Protein AF-A0A9Q1M207-F1 (afdb_monomer)

Structure (mmCIF, N/CA/C/O backbone):
data_AF-A0A9Q1M207-F1
#
_entry.id   AF-A0A9Q1M207-F1
#
loop_
_atom_site.group_PDB
_atom_site.id
_atom_site.type_symbol
_atom_site.label_atom_id
_atom_site.label_alt_id
_atom_site.label_comp_id
_atom_site.label_asym_id
_atom_site.label_entity_id
_atom_site.label_seq_id
_atom_site.pdbx_PDB_ins_code
_atom_site.Cartn_x
_atom_site.Cartn_y
_atom_site.Cartn_z
_atom_site.occupancy
_atom_site.B_iso_or_equiv
_atom_site.auth_seq_id
_atom_site.auth_comp_id
_atom_site.auth_asym_id
_atom_site.auth_atom_id
_atom_site.pdbx_PDB_model_num
ATOM 1 N N . MET A 1 1 ? -51.185 4.668 80.809 1.00 45.84 1 MET A N 1
ATOM 2 C CA . MET A 1 1 ? -50.285 4.406 79.662 1.00 45.84 1 MET A CA 1
ATOM 3 C C . MET A 1 1 ? -50.252 5.647 78.783 1.00 45.84 1 MET A C 1
ATOM 5 O O . MET A 1 1 ? -51.313 6.184 78.495 1.00 45.84 1 MET A O 1
ATOM 9 N N . SER A 1 2 ? -49.062 6.162 78.456 1.00 44.94 2 SER A N 1
ATOM 10 C CA . SER A 1 2 ? -48.895 7.439 77.746 1.00 44.94 2 SER A CA 1
ATOM 11 C C . SER A 1 2 ? -49.128 7.279 76.242 1.00 44.94 2 SER A C 1
ATOM 13 O O . SER A 1 2 ? -48.594 6.371 75.614 1.00 44.94 2 SER A O 1
ATOM 15 N N . ILE A 1 3 ? -49.872 8.212 75.649 1.00 43.16 3 ILE A N 1
ATOM 16 C CA . ILE A 1 3 ? -50.168 8.309 74.205 1.00 43.16 3 ILE A CA 1
ATOM 17 C C . ILE A 1 3 ? -48.874 8.443 73.364 1.00 43.16 3 ILE A C 1
ATOM 19 O O . ILE A 1 3 ? -48.855 8.176 72.162 1.00 43.16 3 ILE A O 1
ATOM 23 N N . PHE A 1 4 ? -47.762 8.824 74.005 1.00 40.97 4 PHE A N 1
ATOM 24 C CA . PHE A 1 4 ? -46.433 8.906 73.396 1.00 40.97 4 PHE A CA 1
ATOM 25 C C . PHE A 1 4 ? -45.740 7.548 73.212 1.00 40.97 4 PHE A C 1
ATOM 27 O O . PHE A 1 4 ? -44.914 7.425 72.306 1.00 40.97 4 PHE A O 1
ATOM 34 N N . ASP A 1 5 ? -46.097 6.521 73.991 1.00 46.09 5 ASP A N 1
ATOM 35 C CA . ASP A 1 5 ? -45.544 5.170 73.804 1.00 46.09 5 ASP A CA 1
ATOM 36 C C . ASP A 1 5 ? -46.035 4.554 72.487 1.00 46.09 5 ASP A C 1
ATOM 38 O O . ASP A 1 5 ? -45.263 3.939 71.751 1.00 46.09 5 ASP A O 1
ATOM 42 N N . GLY A 1 6 ? -47.288 4.839 72.112 1.00 45.22 6 GLY A N 1
ATOM 43 C CA . GLY A 1 6 ? -47.864 4.423 70.833 1.00 45.22 6 GLY A CA 1
ATOM 44 C C . GLY A 1 6 ? -47.083 4.954 69.628 1.00 45.22 6 GLY A C 1
ATOM 45 O O . GLY A 1 6 ? -46.739 4.180 68.743 1.00 45.22 6 GLY A O 1
ATOM 46 N N . ARG A 1 7 ? -46.699 6.242 69.605 1.00 45.22 7 ARG A N 1
ATOM 47 C CA . ARG A 1 7 ? -45.902 6.809 68.489 1.00 45.22 7 ARG A CA 1
ATOM 48 C C . ARG A 1 7 ? -44.514 6.182 68.377 1.00 45.22 7 ARG A C 1
ATOM 50 O O . ARG A 1 7 ? -44.024 5.971 67.271 1.00 45.22 7 ARG A O 1
ATOM 57 N N . LYS A 1 8 ? -43.888 5.855 69.510 1.00 49.38 8 LYS A N 1
ATOM 58 C CA . LYS A 1 8 ? -42.567 5.213 69.549 1.00 49.38 8 LYS A CA 1
ATOM 59 C C . LYS A 1 8 ? -42.621 3.782 69.004 1.00 49.38 8 LYS A C 1
ATOM 61 O O . LYS A 1 8 ? -41.669 3.342 68.367 1.00 49.38 8 LYS A O 1
ATOM 66 N N . VAL A 1 9 ? -43.735 3.080 69.213 1.00 50.03 9 VAL A N 1
ATOM 67 C CA . VAL A 1 9 ? -44.012 1.756 68.630 1.00 50.03 9 VAL A CA 1
ATOM 68 C C . VAL A 1 9 ? -44.377 1.872 67.142 1.00 50.03 9 VAL A C 1
ATOM 70 O O . VAL A 1 9 ? 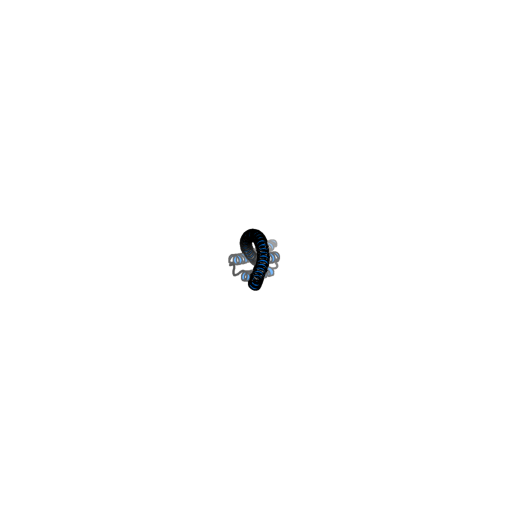-43.827 1.137 66.323 1.00 50.03 9 VAL A O 1
ATOM 73 N N . VAL A 1 10 ? -45.199 2.859 66.767 1.00 45.47 10 VAL A N 1
ATOM 74 C CA . VAL A 1 10 ? -45.616 3.127 65.376 1.00 45.47 10 VAL A CA 1
ATOM 75 C C . VAL A 1 10 ? -44.441 3.532 64.483 1.00 45.47 10 VAL A C 1
ATOM 77 O O . VAL A 1 10 ? -44.426 3.149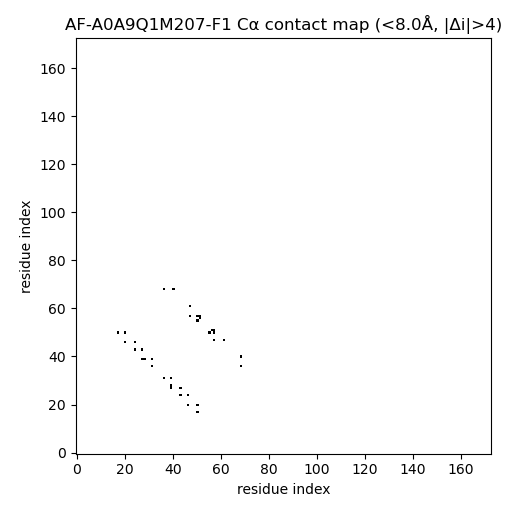 63.324 1.00 45.47 10 VAL A O 1
ATOM 80 N N . MET A 1 11 ? -43.416 4.226 64.995 1.00 52.97 11 MET A N 1
ATOM 81 C CA . MET A 1 11 ? -42.196 4.525 64.220 1.00 52.97 11 MET A CA 1
ATOM 82 C C . MET A 1 11 ? -41.147 3.399 64.233 1.00 52.97 11 MET A C 1
ATOM 84 O O . MET A 1 11 ? -40.249 3.397 63.390 1.00 52.97 11 MET A O 1
ATOM 88 N N . LYS A 1 12 ? -41.235 2.430 65.156 1.00 58.22 12 LYS A N 1
ATOM 89 C CA . LYS A 1 12 ? -40.343 1.252 65.189 1.00 58.22 12 LYS A CA 1
ATOM 90 C C . LYS A 1 12 ? -40.717 0.208 64.135 1.00 58.22 12 LYS A C 1
ATOM 92 O O . LYS A 1 12 ? -39.825 -0.388 63.541 1.00 58.22 12 LYS A O 1
ATOM 97 N N . LEU A 1 13 ? -42.012 0.023 63.883 1.00 58.94 13 LEU A N 1
ATOM 98 C CA . LEU A 1 13 ? -42.542 -0.913 62.883 1.00 58.94 13 LEU A CA 1
ATOM 99 C C . LEU A 1 13 ? -41.995 -0.660 61.458 1.00 58.94 13 LEU A C 1
ATOM 101 O O . LEU A 1 13 ? -41.441 -1.593 60.877 1.00 58.94 13 LEU A O 1
ATOM 105 N N . PRO A 1 14 ? -42.029 0.578 60.922 1.00 66.81 14 PRO A N 1
ATOM 106 C CA . PRO A 1 14 ? -41.438 0.905 59.625 1.00 66.81 14 PRO A CA 1
ATOM 107 C C . PRO A 1 14 ? -39.925 0.675 59.590 1.00 66.81 14 PRO A C 1
ATOM 109 O O . PRO A 1 14 ? -39.392 0.195 58.597 1.00 66.81 14 PRO A O 1
ATOM 112 N N . LYS A 1 15 ? -39.221 0.982 60.687 1.00 72.25 15 LYS A N 1
ATOM 113 C CA . LYS A 1 15 ? -37.758 0.862 60.770 1.00 72.25 15 LYS A CA 1
ATOM 114 C C . LYS A 1 15 ? -37.286 -0.590 60.718 1.00 72.25 15 LYS A C 1
ATOM 116 O O . LYS A 1 15 ? -36.342 -0.898 59.996 1.00 72.25 15 LYS A O 1
ATOM 121 N N . ASN A 1 16 ? -37.959 -1.471 61.455 1.00 77.44 16 ASN A N 1
ATOM 122 C CA . ASN A 1 16 ? -37.648 -2.899 61.456 1.00 77.44 16 ASN A CA 1
ATOM 123 C C . ASN A 1 16 ? -37.945 -3.523 60.087 1.00 77.44 16 ASN A C 1
ATOM 125 O O . ASN A 1 16 ? -37.124 -4.275 59.574 1.00 77.44 16 ASN A O 1
ATOM 129 N N . PHE A 1 17 ? -39.064 -3.138 59.466 1.00 73.81 17 PHE A N 1
ATOM 130 C CA . PHE A 1 17 ? -39.446 -3.609 58.137 1.00 73.81 17 PHE A CA 1
ATOM 131 C C . PHE A 1 17 ? -38.450 -3.177 57.048 1.00 73.81 17 PHE A C 1
ATOM 133 O O . PHE A 1 17 ? -37.997 -4.009 56.267 1.00 73.81 17 PHE A O 1
ATOM 140 N N . ILE A 1 18 ? -38.040 -1.902 57.035 1.00 72.19 18 ILE A N 1
ATOM 141 C CA . ILE A 1 18 ? -37.029 -1.398 56.090 1.00 72.19 18 ILE A CA 1
ATOM 142 C C . ILE A 1 18 ? -35.695 -2.128 56.282 1.00 72.19 18 ILE A C 1
ATOM 144 O O . ILE A 1 18 ? -35.062 -2.511 55.302 1.00 72.19 18 ILE A O 1
ATOM 148 N N . SER A 1 19 ? -35.276 -2.358 57.529 1.00 78.38 19 SER A N 1
ATOM 149 C CA . SER A 1 19 ? -34.042 -3.094 57.820 1.00 78.38 19 SER A CA 1
ATOM 150 C C . SER A 1 19 ? -34.108 -4.539 57.324 1.00 78.38 19 SER A C 1
ATOM 152 O O . SER A 1 19 ? -33.139 -5.040 56.759 1.00 78.38 19 SER A O 1
ATOM 154 N N . GLU A 1 20 ? -35.239 -5.217 57.511 1.00 83.69 20 GLU A N 1
ATOM 155 C CA . GLU A 1 20 ? -35.418 -6.599 57.069 1.00 83.69 20 GLU A CA 1
ATOM 156 C C . GLU A 1 20 ? -35.440 -6.701 55.537 1.00 83.69 20 GLU A C 1
ATOM 158 O O . GLU A 1 20 ? -34.750 -7.545 54.961 1.00 83.69 20 GLU A O 1
ATOM 163 N N . ALA A 1 21 ? -36.156 -5.794 54.867 1.00 74.94 21 ALA A N 1
ATOM 164 C CA . ALA A 1 21 ? -36.186 -5.713 53.411 1.00 74.94 21 ALA A CA 1
ATOM 165 C C . ALA A 1 21 ? -34.800 -5.392 52.826 1.00 74.94 21 ALA A C 1
ATOM 167 O O . ALA A 1 21 ? -34.364 -6.043 51.878 1.00 74.94 21 ALA A O 1
ATOM 168 N N . TRP A 1 22 ? -34.056 -4.469 53.444 1.00 78.69 22 TRP A N 1
ATOM 169 C CA . TRP A 1 22 ? -32.678 -4.162 53.056 1.00 78.69 22 TRP A CA 1
ATOM 170 C C . TRP A 1 22 ? -31.756 -5.378 53.185 1.00 78.69 22 TRP A C 1
ATOM 172 O O . TRP A 1 22 ? -30.982 -5.667 52.278 1.00 78.69 22 TRP A O 1
ATOM 182 N N . THR A 1 23 ? -31.887 -6.144 54.270 1.00 83.94 23 THR A N 1
ATOM 183 C CA . THR A 1 23 ? -31.083 -7.357 54.491 1.00 83.94 23 THR A CA 1
ATOM 184 C C . THR A 1 23 ? -31.384 -8.426 53.434 1.00 83.94 23 THR A C 1
ATOM 186 O O . THR A 1 23 ? -30.469 -9.091 52.951 1.00 83.94 23 THR A O 1
ATOM 189 N N . LYS A 1 24 ? -32.654 -8.560 53.020 1.00 83.25 24 LYS A N 1
ATOM 190 C CA . LYS A 1 24 ? -33.078 -9.472 51.940 1.00 83.25 24 LYS A CA 1
ATOM 191 C C . LYS A 1 24 ? -32.511 -9.053 50.583 1.00 83.25 24 LYS A C 1
ATOM 193 O O . LYS A 1 24 ? -31.983 -9.900 49.864 1.00 83.25 24 LYS A O 1
ATOM 198 N N . ILE A 1 25 ? -32.571 -7.761 50.258 1.00 77.81 25 ILE A N 1
ATOM 199 C CA . ILE A 1 25 ? -31.971 -7.205 49.034 1.00 77.81 25 ILE A CA 1
ATOM 200 C C . ILE A 1 25 ? -30.459 -7.444 49.042 1.00 77.81 25 ILE A C 1
ATOM 202 O O . ILE A 1 25 ? -29.909 -7.961 48.073 1.00 77.81 25 ILE A O 1
ATOM 206 N N . GLN A 1 26 ? -29.791 -7.146 50.156 1.00 79.75 26 GLN A N 1
ATOM 207 C CA . GLN A 1 26 ? -28.349 -7.321 50.295 1.00 79.75 26 GLN A CA 1
ATOM 208 C C . GLN A 1 26 ? -27.937 -8.790 50.135 1.00 79.75 26 GLN A C 1
ATOM 210 O O . GLN A 1 26 ? -27.008 -9.074 49.389 1.00 79.75 26 GLN A O 1
ATOM 215 N N . ALA A 1 27 ? -28.657 -9.731 50.751 1.00 83.19 27 ALA A N 1
ATOM 216 C CA . ALA A 1 27 ? -28.393 -11.161 50.595 1.00 83.19 27 ALA A CA 1
ATOM 217 C C . ALA A 1 27 ? -28.572 -11.640 49.144 1.00 83.19 27 ALA A C 1
ATOM 219 O O . ALA A 1 27 ? -27.778 -12.449 48.663 1.00 83.19 27 ALA A O 1
ATOM 220 N N . LYS A 1 28 ? -29.583 -11.133 48.426 1.00 79.06 28 LYS A N 1
ATOM 221 C CA . LYS A 1 28 ? -29.791 -11.459 47.006 1.00 79.06 28 LYS A CA 1
ATOM 222 C C . LYS A 1 28 ? -28.688 -10.888 46.115 1.00 79.06 28 LYS A C 1
ATOM 224 O O . LYS A 1 28 ? -28.171 -11.610 45.269 1.00 79.06 28 LYS A O 1
ATOM 229 N N . ILE A 1 29 ? -28.263 -9.648 46.359 1.00 74.50 29 ILE A N 1
ATOM 230 C CA . ILE A 1 29 ? -27.147 -9.017 45.635 1.00 74.50 29 ILE A CA 1
ATOM 231 C C . ILE A 1 29 ? -25.813 -9.718 45.946 1.00 74.50 29 ILE A C 1
ATOM 233 O O . ILE A 1 29 ? -25.001 -9.911 45.049 1.00 74.50 29 ILE A O 1
ATOM 237 N N . SER A 1 30 ? -25.565 -10.138 47.190 1.00 77.50 30 SER A N 1
ATOM 238 C CA . SER A 1 30 ? -24.323 -10.835 47.562 1.00 77.50 30 SER A CA 1
ATOM 239 C C . SER A 1 30 ? -24.205 -12.241 46.971 1.00 77.50 30 SER A C 1
ATOM 241 O O . SER A 1 30 ? -23.093 -12.719 46.773 1.00 77.50 30 SER A O 1
ATOM 243 N N . ASN A 1 31 ? -25.330 -12.890 46.662 1.00 78.06 31 ASN A N 1
ATOM 244 C CA . ASN A 1 31 ? -25.361 -14.183 45.974 1.00 78.06 31 ASN A CA 1
ATOM 245 C C . ASN A 1 31 ? -25.376 -14.044 44.441 1.00 78.06 31 ASN A C 1
ATOM 247 O O . ASN A 1 31 ? -25.569 -15.036 43.730 1.00 78.06 31 ASN A O 1
ATOM 251 N N . LEU A 1 32 ? -25.210 -12.824 43.921 1.00 69.56 32 LEU A N 1
ATOM 252 C CA . LEU A 1 32 ? -25.265 -12.562 42.495 1.00 69.56 32 LEU A CA 1
ATOM 253 C C . LEU A 1 32 ? -24.039 -13.151 41.789 1.00 69.56 32 LEU A C 1
ATOM 255 O O . LEU A 1 32 ? -22.893 -12.840 42.104 1.00 69.56 32 LEU A O 1
ATOM 259 N N . THR A 1 33 ? -24.310 -13.985 40.795 1.00 64.88 33 THR A N 1
ATOM 260 C CA . THR A 1 33 ? -23.343 -14.464 39.803 1.00 64.88 33 THR A CA 1
ATOM 261 C C . THR A 1 33 ? -23.641 -13.776 38.471 1.00 64.88 33 THR A C 1
ATOM 263 O O . THR A 1 33 ? -24.782 -13.366 38.241 1.00 64.88 33 THR A O 1
ATOM 266 N N . ALA A 1 34 ? -22.631 -13.620 37.609 1.00 59.62 34 ALA A N 1
ATOM 267 C CA . ALA A 1 34 ? -22.734 -12.847 36.363 1.00 59.62 34 ALA A CA 1
ATOM 268 C C . ALA A 1 34 ? -23.922 -13.274 35.471 1.00 59.62 34 ALA A C 1
ATOM 270 O O . ALA A 1 34 ? -24.535 -12.444 34.808 1.00 59.62 34 ALA A O 1
ATOM 271 N N . ASP A 1 35 ? -24.313 -14.546 35.544 1.00 61.97 35 ASP A N 1
ATOM 272 C CA . ASP A 1 35 ? -25.299 -15.168 34.657 1.00 61.97 35 ASP A CA 1
ATOM 273 C C . ASP A 1 35 ? -26.762 -14.951 35.105 1.00 61.97 35 ASP A C 1
ATOM 275 O O . ASP A 1 35 ? -27.693 -15.379 34.424 1.00 61.97 35 ASP A O 1
ATOM 279 N N . ARG A 1 36 ? -26.992 -14.325 36.270 1.00 67.00 36 ARG A N 1
ATOM 280 C CA . ARG A 1 36 ? -28.322 -14.205 36.909 1.00 67.00 36 ARG A CA 1
ATOM 281 C C . ARG A 1 36 ? -28.835 -12.772 37.048 1.00 67.00 36 ARG A C 1
ATOM 283 O O . ARG A 1 36 ? -29.788 -12.536 37.787 1.00 67.00 36 ARG A O 1
ATOM 290 N N . ALA A 1 37 ? -28.230 -11.813 36.348 1.00 64.19 37 ALA A N 1
ATOM 291 C CA . ALA A 1 37 ? -28.569 -10.394 36.475 1.00 64.19 37 ALA A CA 1
ATOM 292 C C . ALA A 1 37 ? -30.057 -10.094 36.195 1.00 64.19 37 ALA A C 1
ATOM 294 O O . ALA A 1 37 ? -30.685 -9.387 36.978 1.00 64.19 37 ALA A O 1
ATOM 295 N N . SER A 1 38 ? -30.645 -10.689 35.149 1.00 68.31 38 SER A N 1
ATOM 296 C CA . SER A 1 38 ? -32.072 -10.512 34.825 1.00 68.31 38 SER A CA 1
ATOM 297 C C . SER A 1 38 ? -32.993 -11.128 35.882 1.00 68.31 38 SER A C 1
ATOM 299 O O . SER A 1 38 ? -33.977 -10.519 36.278 1.00 68.31 38 SER A O 1
ATOM 301 N N . THR A 1 39 ? -32.636 -12.302 36.412 1.00 74.81 39 THR A N 1
ATOM 302 C CA . THR A 1 39 ? -33.391 -12.949 37.498 1.00 74.81 39 THR A CA 1
ATOM 303 C C . THR A 1 39 ? -33.325 -12.132 38.789 1.00 74.81 39 THR A C 1
ATOM 305 O O . THR A 1 39 ? -34.297 -12.077 39.536 1.00 74.81 39 THR A O 1
ATOM 308 N N . LEU A 1 40 ? -32.199 -11.461 39.052 1.00 74.44 40 LEU A N 1
ATOM 309 C CA . LEU A 1 40 ? -32.067 -10.560 40.194 1.00 74.44 40 LEU A CA 1
ATOM 310 C C . LEU A 1 40 ? -32.946 -9.316 40.043 1.00 74.44 40 LEU A C 1
ATOM 312 O O . LEU A 1 40 ? -33.516 -8.880 41.039 1.00 74.44 40 LEU A O 1
ATOM 316 N N . GLU A 1 41 ? -33.051 -8.742 38.843 1.00 76.56 41 GLU A N 1
ATOM 317 C CA . GLU A 1 41 ? -33.918 -7.585 38.589 1.00 76.56 41 GLU A CA 1
ATOM 318 C C . GLU A 1 41 ? -35.373 -7.907 38.952 1.00 76.56 41 GLU A C 1
ATOM 320 O O . GLU A 1 41 ? -35.965 -7.204 39.775 1.00 76.56 41 GLU A O 1
ATOM 325 N N . ASP A 1 42 ? -35.886 -9.040 38.465 1.00 81.38 42 ASP A N 1
ATOM 326 C CA . ASP A 1 42 ? -37.229 -9.529 38.791 1.00 81.38 42 ASP A CA 1
ATOM 327 C C . ASP A 1 42 ? -37.388 -9.796 40.301 1.00 81.38 42 ASP A C 1
ATOM 329 O O . ASP A 1 42 ? -38.354 -9.362 40.933 1.00 81.38 42 ASP A O 1
ATOM 333 N N . GLU A 1 43 ? -36.414 -10.470 40.924 1.00 81.38 43 GLU A N 1
ATOM 334 C CA . GLU A 1 43 ? -36.454 -10.802 42.352 1.00 81.38 43 GLU A CA 1
ATOM 335 C C . GLU A 1 43 ? -36.389 -9.570 43.270 1.00 81.38 43 GLU A C 1
ATOM 337 O O . GLU A 1 43 ? -37.017 -9.553 44.333 1.00 81.38 43 GLU A O 1
ATOM 342 N N . VAL A 1 44 ? -35.613 -8.552 42.895 1.00 81.19 44 VAL A N 1
ATOM 343 C CA . VAL A 1 44 ? -35.506 -7.290 43.636 1.00 81.19 44 VAL A CA 1
ATOM 344 C C . VAL A 1 44 ? -36.762 -6.446 43.424 1.00 81.19 44 VAL A C 1
ATOM 346 O O . VAL A 1 44 ? -37.223 -5.807 44.372 1.00 81.19 44 VAL A O 1
ATOM 349 N N . GLN A 1 45 ? -37.367 -6.490 42.235 1.00 84.81 45 GLN A N 1
ATOM 350 C CA . GLN A 1 45 ? -38.619 -5.793 41.953 1.00 84.81 45 GLN A CA 1
ATOM 351 C C . GLN A 1 45 ? -39.781 -6.314 42.807 1.00 84.81 45 GLN A C 1
ATOM 353 O O . GLN A 1 45 ? -40.507 -5.504 43.383 1.00 84.81 45 GLN A O 1
ATOM 358 N N . VAL A 1 46 ? -39.894 -7.634 42.998 1.00 85.19 46 VAL A N 1
ATOM 359 C CA . VAL A 1 46 ? -40.903 -8.236 43.894 1.00 85.19 46 VAL A CA 1
ATOM 360 C C . VAL A 1 46 ? -40.784 -7.699 45.327 1.00 85.19 46 VAL A C 1
ATOM 362 O O . VAL A 1 46 ? -41.789 -7.365 45.954 1.00 85.19 46 VAL A O 1
ATOM 365 N N . ILE A 1 47 ? -39.558 -7.554 45.844 1.00 83.81 47 ILE A N 1
ATOM 366 C CA . ILE A 1 47 ? -39.325 -7.006 47.193 1.00 83.81 47 ILE A CA 1
ATOM 367 C C . ILE A 1 47 ? -39.716 -5.524 47.254 1.00 83.81 47 ILE A C 1
ATOM 369 O O . ILE A 1 47 ? -40.294 -5.068 48.241 1.00 83.81 47 ILE A O 1
ATOM 373 N N . LEU A 1 48 ? -39.420 -4.760 46.201 1.00 83.62 48 LEU A N 1
ATOM 374 C CA . LEU A 1 48 ? -39.773 -3.344 46.130 1.00 83.62 48 LEU A CA 1
ATOM 375 C C . LEU A 1 48 ? -41.294 -3.138 46.073 1.00 83.62 48 LEU A C 1
ATOM 377 O O . LEU A 1 48 ? -41.787 -2.210 46.705 1.00 83.62 48 LEU A O 1
ATOM 381 N N . GLU A 1 49 ? -42.052 -3.988 45.381 1.00 86.50 49 GLU A N 1
ATOM 382 C CA . GLU A 1 49 ? -43.522 -3.915 45.381 1.00 86.50 49 GLU A CA 1
ATOM 383 C C . GLU A 1 49 ? -44.125 -4.212 46.764 1.00 86.50 49 GLU A C 1
ATOM 385 O O . GLU A 1 49 ? -45.033 -3.503 47.206 1.00 86.50 49 GLU A O 1
ATOM 390 N N . GLU A 1 50 ? -43.567 -5.179 47.502 1.00 84.56 50 GLU A N 1
ATOM 391 C CA . GLU A 1 50 ? -43.967 -5.459 48.890 1.00 84.56 50 GLU A CA 1
ATOM 392 C C . GLU A 1 50 ? -43.713 -4.250 49.812 1.00 84.56 50 GLU A C 1
ATOM 394 O O . GLU A 1 50 ? -44.517 -3.953 50.704 1.00 84.56 50 GLU A O 1
ATOM 399 N N . MET A 1 51 ? -42.610 -3.528 49.587 1.00 80.06 51 MET A N 1
ATOM 400 C CA . MET A 1 51 ? -42.267 -2.322 50.343 1.00 80.06 51 MET A CA 1
ATOM 401 C C . MET A 1 51 ? -43.181 -1.131 50.020 1.00 80.06 51 MET A C 1
ATOM 403 O O . MET A 1 51 ? -43.553 -0.391 50.934 1.00 80.06 51 MET A O 1
ATOM 407 N N . ASP A 1 52 ? -43.571 -0.966 48.755 1.00 81.50 52 ASP A N 1
ATOM 408 C CA . ASP A 1 52 ? -44.451 0.117 48.284 1.00 81.50 52 ASP A CA 1
ATOM 409 C C . ASP A 1 52 ? -45.842 0.029 48.932 1.00 81.50 52 ASP A C 1
ATOM 411 O O . ASP A 1 52 ? -46.421 1.025 49.375 1.00 81.50 52 ASP A O 1
ATOM 415 N N . GLY A 1 53 ? -46.348 -1.201 49.093 1.00 81.88 53 GLY A N 1
ATOM 416 C CA . GLY A 1 53 ? -47.647 -1.488 49.708 1.00 81.88 53 GLY A CA 1
ATOM 417 C C . GLY A 1 53 ? -47.762 -1.099 51.189 1.00 81.88 53 GLY A C 1
ATOM 418 O O . GLY A 1 53 ? -48.854 -1.161 51.756 1.00 81.88 53 GLY A O 1
ATOM 419 N N . LYS A 1 54 ? -46.664 -0.688 51.840 1.00 79.94 54 LYS A N 1
ATOM 420 C CA . LYS A 1 54 ? -46.647 -0.234 53.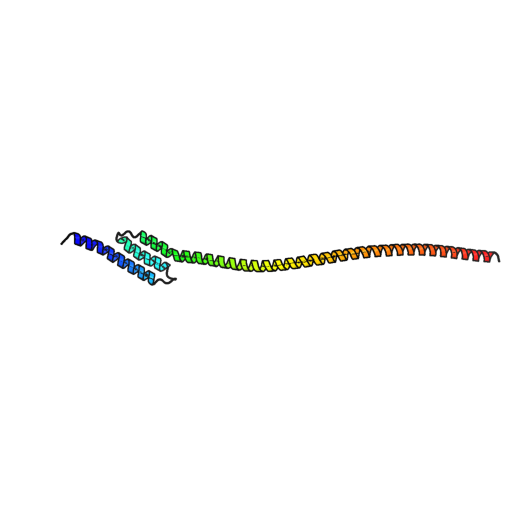244 1.00 79.94 54 LYS A CA 1
ATOM 421 C C . LYS A 1 54 ? -46.800 1.284 53.410 1.00 79.94 54 LYS A C 1
ATOM 423 O O . LYS A 1 54 ? -46.745 1.762 54.543 1.00 79.94 54 LYS A O 1
ATOM 428 N N . GLY A 1 55 ? -47.005 2.037 52.325 1.00 76.25 55 GLY A N 1
ATOM 429 C CA . GLY A 1 55 ? -47.222 3.490 52.373 1.00 76.25 55 GLY A CA 1
ATOM 430 C C . GLY A 1 55 ? -45.951 4.310 52.628 1.00 76.25 55 GLY A C 1
ATOM 431 O O . GLY A 1 55 ? -46.036 5.451 53.079 1.00 76.25 55 GLY A O 1
ATOM 432 N N . VAL A 1 56 ?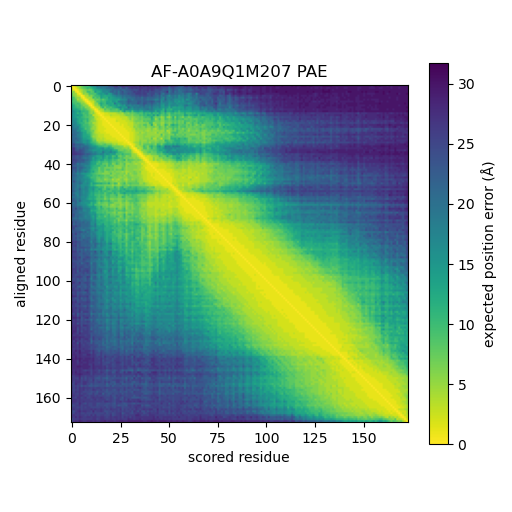 -44.776 3.727 52.371 1.00 79.31 56 VAL A N 1
ATOM 433 C CA . VAL A 1 56 ? -43.473 4.405 52.412 1.00 79.31 56 VAL A CA 1
ATOM 434 C C . VAL A 1 56 ? -43.078 4.756 50.982 1.00 79.31 56 VAL A C 1
ATOM 436 O O . VAL A 1 56 ? -43.066 3.877 50.129 1.00 79.31 56 VAL A O 1
ATOM 439 N N . ASP A 1 57 ? -42.719 6.01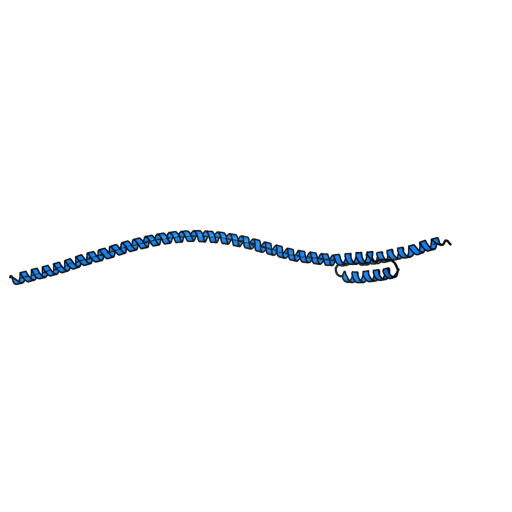5 50.717 1.00 81.81 57 ASP A N 1
ATOM 440 C CA . ASP A 1 57 ? -42.198 6.398 49.401 1.00 81.81 57 ASP A CA 1
ATOM 441 C C . ASP A 1 57 ? -40.810 5.782 49.174 1.00 81.81 57 ASP A C 1
ATOM 443 O O . ASP A 1 57 ? -39.823 6.146 49.819 1.00 81.81 57 ASP A O 1
ATOM 447 N N . ILE A 1 58 ? -40.750 4.836 48.242 1.00 83.88 58 ILE A N 1
ATOM 448 C CA . ILE A 1 58 ? -39.531 4.128 47.837 1.00 83.88 58 ILE A CA 1
ATOM 449 C C . ILE A 1 58 ? -39.098 4.474 46.407 1.00 83.88 58 ILE A C 1
ATOM 451 O O . ILE A 1 58 ? -38.189 3.840 45.863 1.00 83.88 58 ILE A O 1
ATOM 455 N N . SER A 1 59 ? -39.701 5.495 45.792 1.00 85.75 59 SER A N 1
ATOM 456 C CA . SER A 1 59 ? -39.348 5.959 44.443 1.00 85.75 59 SER A CA 1
ATOM 457 C C . SER A 1 59 ? -37.845 6.245 44.276 1.00 85.75 59 SER A C 1
ATOM 459 O O . SER A 1 59 ? -37.272 5.824 43.263 1.00 85.75 59 SER A O 1
ATOM 461 N N . PRO A 1 60 ? -37.150 6.877 45.253 1.00 86.00 60 PRO A N 1
ATOM 462 C CA . PRO A 1 60 ? -35.706 7.096 45.159 1.00 86.00 60 PRO A CA 1
ATOM 463 C C . PRO A 1 60 ? -34.900 5.791 45.077 1.00 86.00 60 PRO A C 1
ATOM 465 O O . PRO A 1 60 ? -33.932 5.710 44.320 1.00 86.00 60 PRO A O 1
ATOM 468 N N . LEU A 1 61 ? -35.317 4.757 45.814 1.00 82.31 61 LEU A N 1
ATOM 469 C CA . LEU A 1 61 ? -34.648 3.456 45.851 1.00 82.31 61 LEU A CA 1
ATOM 470 C C . LEU A 1 61 ? -34.864 2.675 44.548 1.00 82.31 61 LEU A C 1
ATOM 472 O O . LEU A 1 61 ? -33.897 2.165 43.983 1.00 82.31 61 LEU A O 1
ATOM 476 N N . LYS A 1 62 ? -36.103 2.652 44.033 1.00 84.25 62 LYS A N 1
ATOM 477 C CA . LYS A 1 62 ? -36.441 2.061 42.724 1.00 84.25 62 LYS A CA 1
ATOM 478 C C . LYS A 1 62 ? -35.582 2.668 41.610 1.00 84.25 62 LYS A C 1
ATOM 480 O O . LYS A 1 62 ? -34.987 1.945 40.813 1.00 84.25 62 LYS A O 1
ATOM 485 N N . LYS A 1 63 ? -35.449 4.000 41.595 1.00 87.25 63 LYS A N 1
ATOM 486 C CA . LYS A 1 63 ? -34.625 4.718 40.610 1.00 87.25 63 LYS A CA 1
ATOM 487 C C . LYS A 1 63 ? -33.136 4.369 40.722 1.00 87.25 63 LYS A C 1
ATOM 489 O O . LYS A 1 63 ? -32.475 4.201 39.696 1.00 87.25 63 LYS A O 1
ATOM 494 N N . LEU A 1 64 ? -32.608 4.259 41.942 1.00 85.44 64 LEU A N 1
ATOM 495 C CA . LEU A 1 64 ? -31.205 3.907 42.176 1.00 85.44 64 LEU A CA 1
ATOM 496 C C . LEU A 1 64 ? -30.891 2.480 41.707 1.00 85.44 64 LEU A C 1
ATOM 498 O O . LEU A 1 64 ? -29.926 2.288 40.973 1.00 85.44 64 LEU A O 1
ATOM 502 N N . LEU A 1 65 ? -31.724 1.502 42.074 1.00 82.69 65 LEU A N 1
ATOM 503 C CA . LEU A 1 65 ? -31.549 0.099 41.681 1.00 82.69 65 LEU A CA 1
ATOM 504 C C . LEU A 1 65 ? -31.661 -0.097 40.169 1.00 82.69 65 LEU A C 1
ATOM 506 O O . LEU A 1 65 ? -30.791 -0.730 39.580 1.00 82.69 65 LEU A O 1
ATOM 510 N N . ALA A 1 66 ? -32.651 0.524 39.525 1.00 84.00 66 ALA A N 1
ATOM 511 C CA . ALA A 1 66 ? -32.775 0.489 38.068 1.00 84.00 66 ALA A CA 1
ATOM 512 C C . ALA A 1 66 ? -31.551 1.100 37.362 1.00 84.00 66 ALA A C 1
ATOM 514 O O . ALA A 1 66 ? -31.157 0.649 36.291 1.00 84.00 66 ALA A O 1
ATOM 515 N N . SER A 1 67 ? -30.931 2.128 37.952 1.00 84.62 67 SER A N 1
ATOM 516 C CA . SER A 1 67 ? -29.695 2.713 37.416 1.00 84.62 67 SER A CA 1
ATOM 517 C C . SER A 1 67 ? -28.496 1.780 37.622 1.00 84.62 67 SER A C 1
ATOM 519 O O . SER A 1 67 ? -27.679 1.625 36.721 1.00 84.62 67 SER A O 1
ATOM 521 N N . PHE A 1 68 ? -28.410 1.131 38.786 1.00 82.38 68 PHE A N 1
ATOM 522 C CA . PHE A 1 68 ? -27.343 0.189 39.124 1.00 82.38 68 PHE A CA 1
ATOM 523 C C . PHE A 1 68 ? -27.372 -1.063 38.240 1.00 82.38 68 PHE A C 1
ATOM 525 O O . PHE A 1 68 ? -26.336 -1.470 37.727 1.00 82.38 68 PHE A O 1
ATOM 532 N N . LEU A 1 69 ? -28.554 -1.636 38.002 1.00 79.00 69 LEU A N 1
ATOM 533 C CA . LEU A 1 69 ? -28.725 -2.842 37.182 1.00 79.00 69 LEU A CA 1
ATOM 534 C C . LEU A 1 69 ? -28.503 -2.597 35.680 1.00 79.00 69 LEU A C 1
ATOM 536 O O . LEU A 1 69 ? -28.183 -3.530 34.952 1.00 79.00 69 LEU A O 1
ATOM 540 N N . LYS A 1 70 ? -28.591 -1.343 35.217 1.00 85.69 70 LYS A N 1
ATOM 541 C CA . LYS A 1 70 ? -28.217 -0.944 33.846 1.00 85.69 70 LYS A CA 1
ATOM 542 C C . LYS A 1 70 ? -26.712 -0.765 33.644 1.00 85.69 70 LYS A C 1
ATOM 544 O O . LYS A 1 70 ? -26.250 -0.705 32.508 1.00 85.69 70 LYS A O 1
ATOM 549 N N . LEU A 1 71 ? -25.941 -0.638 34.722 1.00 83.88 71 LEU A N 1
ATOM 550 C CA . LEU A 1 71 ? -24.509 -0.368 34.631 1.00 83.88 71 LEU A CA 1
ATOM 551 C C . LEU A 1 71 ? -23.721 -1.529 33.989 1.00 83.88 71 LEU A C 1
ATOM 553 O O . LEU A 1 71 ? -22.892 -1.240 33.129 1.00 83.88 71 LEU A O 1
ATOM 557 N N . PRO A 1 72 ? -23.979 -2.815 34.318 1.00 81.75 72 PRO A N 1
ATOM 558 C CA . PRO A 1 72 ? -23.296 -3.942 33.683 1.00 81.75 72 PRO A CA 1
ATOM 559 C C . PRO A 1 72 ? -23.533 -4.014 32.173 1.00 81.75 72 PRO A C 1
ATOM 561 O O . PRO A 1 72 ? -22.578 -4.152 31.418 1.00 81.75 72 PRO A O 1
ATOM 564 N N . THR A 1 73 ? -24.777 -3.837 31.713 1.00 82.50 73 THR A N 1
ATOM 565 C CA . THR A 1 73 ? -25.098 -3.886 30.276 1.00 82.50 73 THR A CA 1
ATOM 566 C C . THR A 1 73 ? -24.475 -2.720 29.515 1.00 82.50 73 THR A C 1
ATOM 568 O O . THR A 1 73 ? -23.929 -2.918 28.432 1.00 82.50 73 THR A O 1
ATOM 571 N N . SER A 1 74 ? -24.485 -1.519 30.103 1.00 85.06 74 SER A N 1
ATOM 572 C CA . SER A 1 74 ? -23.783 -0.356 29.550 1.00 85.06 74 SER A CA 1
ATOM 573 C C . SER A 1 74 ? -22.274 -0.595 29.464 1.00 85.06 74 SER A C 1
ATOM 575 O O . SER A 1 74 ? -21.663 -0.287 28.443 1.00 85.06 74 SER A O 1
ATOM 577 N N . TYR A 1 75 ? -21.670 -1.158 30.514 1.00 87.62 75 TYR A N 1
ATOM 578 C CA . TYR A 1 75 ? -20.241 -1.460 30.552 1.00 87.62 75 TYR A CA 1
ATOM 579 C C . TYR A 1 75 ? -19.850 -2.516 29.514 1.00 87.62 75 TYR A C 1
ATOM 581 O O . TYR A 1 75 ? -18.874 -2.326 28.792 1.00 87.62 75 TYR A O 1
ATOM 589 N N . ASP A 1 76 ? -20.617 -3.600 29.397 1.00 88.81 76 ASP A N 1
ATOM 590 C CA . ASP A 1 76 ? -20.363 -4.654 28.412 1.00 88.81 76 ASP A CA 1
ATOM 591 C C . ASP A 1 76 ? -20.498 -4.129 26.981 1.00 88.81 76 ASP A C 1
ATOM 593 O O . ASP A 1 76 ? -19.677 -4.455 26.121 1.00 88.81 76 ASP A O 1
ATOM 597 N N . GLN A 1 77 ? -21.477 -3.255 26.730 1.00 91.19 77 GLN A N 1
ATOM 598 C CA . GLN A 1 77 ? -21.636 -2.598 25.437 1.00 91.19 77 GLN A CA 1
ATOM 599 C C . GLN A 1 77 ? -20.435 -1.698 25.115 1.00 91.19 77 GLN A C 1
ATOM 601 O O . GLN A 1 77 ? -19.848 -1.824 24.039 1.00 91.19 77 GLN A O 1
ATOM 606 N N . GLU A 1 78 ? -20.019 -0.829 26.041 1.00 92.44 78 GLU A N 1
ATOM 607 C CA . GLU A 1 78 ? -18.827 0.010 25.858 1.00 92.44 78 GLU A CA 1
ATOM 608 C C . GLU A 1 78 ? -17.570 -0.841 25.645 1.00 92.44 78 GLU A C 1
ATOM 610 O O . GLU A 1 78 ? -16.785 -0.577 24.731 1.00 92.44 78 GLU A O 1
ATOM 615 N N . ARG A 1 79 ? -17.407 -1.913 26.423 1.00 93.12 79 ARG A N 1
ATOM 616 C CA . ARG A 1 79 ? -16.285 -2.845 26.303 1.00 93.12 79 ARG A CA 1
ATOM 617 C C . ARG A 1 79 ? -16.268 -3.561 24.953 1.00 93.12 79 ARG A C 1
ATOM 619 O O . ARG A 1 79 ? -15.191 -3.698 24.377 1.00 93.12 79 ARG A O 1
ATOM 626 N N . SER A 1 80 ? -17.425 -3.967 24.430 1.00 94.25 80 SER A N 1
ATOM 627 C CA . SER A 1 80 ? -17.540 -4.539 23.082 1.00 94.25 80 SER A CA 1
ATOM 628 C C . SER A 1 80 ? -17.114 -3.526 22.022 1.00 94.25 80 SER A C 1
ATOM 630 O O . SER A 1 80 ? -16.249 -3.824 21.207 1.00 94.25 80 SER A O 1
ATOM 632 N N . THR A 1 81 ? -17.627 -2.291 22.086 1.00 96.12 81 THR A N 1
ATOM 633 C CA . THR A 1 81 ? -17.239 -1.249 21.116 1.00 96.12 81 THR A CA 1
ATOM 634 C C . THR A 1 81 ? -15.753 -0.898 21.186 1.00 96.12 81 THR A C 1
ATOM 636 O O . THR A 1 81 ? -15.149 -0.530 20.179 1.00 96.12 81 THR A O 1
ATOM 639 N N . LEU A 1 82 ? -15.142 -0.999 22.370 1.00 95.50 82 LEU A N 1
ATOM 640 C CA . LEU A 1 82 ? -13.707 -0.812 22.538 1.00 95.50 82 LEU A CA 1
ATOM 641 C C . LEU A 1 82 ? -12.912 -1.965 21.914 1.00 95.50 82 LEU A C 1
ATOM 643 O O . LEU A 1 82 ? -11.869 -1.711 21.314 1.00 95.50 82 LEU A O 1
ATOM 647 N N . ALA A 1 83 ? -13.397 -3.203 22.035 1.00 95.50 83 ALA A N 1
ATOM 648 C CA . ALA A 1 83 ? -12.782 -4.363 21.399 1.00 95.50 83 ALA A CA 1
ATOM 649 C C . ALA A 1 83 ? -12.813 -4.239 19.868 1.00 95.50 83 ALA A C 1
ATOM 651 O O . ALA A 1 83 ? -11.770 -4.398 19.236 1.00 95.50 83 ALA A O 1
ATOM 652 N N . ASP A 1 84 ? -13.951 -3.844 19.292 1.00 96.12 84 ASP A N 1
ATOM 653 C CA . ASP A 1 84 ? -14.080 -3.616 17.847 1.00 96.12 84 ASP A CA 1
ATOM 654 C C . ASP A 1 84 ? -13.075 -2.554 17.369 1.00 96.12 84 ASP A C 1
ATOM 656 O O . ASP A 1 84 ? -12.275 -2.794 16.463 1.00 96.12 84 ASP A O 1
ATOM 660 N N . LYS A 1 85 ? -12.994 -1.413 18.064 1.0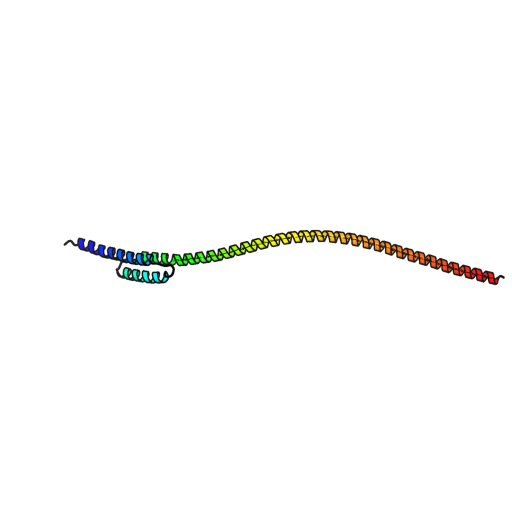0 96.81 85 LYS A N 1
ATOM 661 C CA . LYS A 1 85 ? -12.007 -0.364 17.752 1.00 96.81 85 LYS A CA 1
ATOM 662 C C . LYS A 1 85 ? -10.560 -0.833 17.893 1.00 96.81 85 LYS A C 1
ATOM 664 O O . LYS A 1 85 ? -9.699 -0.384 17.141 1.00 96.81 85 LYS A O 1
ATOM 669 N N . ALA A 1 86 ? -10.262 -1.702 18.858 1.00 96.31 86 ALA A N 1
ATOM 670 C CA . ALA A 1 86 ? -8.921 -2.257 19.010 1.00 96.31 86 ALA A CA 1
ATOM 671 C C . ALA A 1 86 ? -8.539 -3.118 17.795 1.00 96.31 86 ALA A C 1
ATOM 673 O O . ALA A 1 86 ? -7.416 -2.998 17.304 1.00 96.31 86 ALA A O 1
ATOM 674 N N . THR A 1 87 ? -9.481 -3.906 17.262 1.00 96.38 87 THR A N 1
ATOM 675 C CA . THR A 1 87 ? -9.251 -4.685 16.034 1.00 96.38 87 THR A CA 1
ATOM 676 C C . THR A 1 87 ? -9.015 -3.790 14.815 1.00 96.38 87 THR A C 1
ATOM 678 O O . THR A 1 87 ? -8.046 -4.003 14.088 1.00 96.38 87 THR A O 1
ATOM 681 N N . GLU A 1 88 ? -9.790 -2.712 14.647 1.00 97.44 88 GLU A N 1
ATOM 682 C CA . GLU A 1 88 ? -9.570 -1.730 13.570 1.00 97.44 88 GLU A CA 1
ATOM 683 C C . GLU A 1 88 ? -8.171 -1.094 13.646 1.00 97.44 88 GLU A C 1
ATOM 685 O O . GLU A 1 88 ? -7.497 -0.889 12.633 1.00 97.44 88 GLU A O 1
ATOM 690 N N . VAL A 1 89 ? -7.695 -0.793 14.858 1.00 97.12 89 VAL A N 1
ATOM 691 C CA . VAL A 1 89 ? -6.356 -0.233 15.074 1.00 97.12 89 VAL A CA 1
ATOM 692 C C . VAL A 1 89 ? -5.261 -1.229 14.675 1.00 97.12 89 VAL A C 1
ATOM 694 O O . VAL A 1 89 ? -4.277 -0.828 14.045 1.00 97.12 89 VAL A O 1
ATOM 697 N N . GLU A 1 90 ? -5.412 -2.516 14.992 1.00 96.81 90 GLU A N 1
ATOM 698 C CA . GLU A 1 90 ? -4.467 -3.557 14.562 1.00 96.81 90 GLU A CA 1
ATOM 699 C C . GLU A 1 90 ? -4.408 -3.687 13.034 1.00 96.81 90 GLU A C 1
ATOM 701 O O . GLU A 1 90 ? -3.311 -3.734 12.459 1.00 96.81 90 GLU A O 1
ATOM 706 N N . GLU A 1 91 ? -5.560 -3.656 12.361 1.00 97.56 91 GLU A N 1
ATOM 707 C CA . GLU A 1 91 ? -5.637 -3.660 10.896 1.00 97.56 91 GLU A CA 1
ATOM 708 C C . GLU A 1 91 ? -4.949 -2.430 10.287 1.00 97.56 91 GLU A C 1
ATOM 710 O O . GLU A 1 91 ? -4.162 -2.554 9.340 1.00 97.56 91 GLU A O 1
ATOM 715 N N . LEU A 1 92 ? -5.155 -1.244 10.869 1.00 97.81 92 LEU A N 1
ATOM 716 C CA . LEU A 1 92 ? -4.475 -0.015 10.449 1.00 97.81 92 LEU A CA 1
ATOM 717 C C . LEU A 1 92 ? -2.953 -0.106 10.620 1.00 97.81 92 LEU A C 1
ATOM 719 O O . LEU A 1 92 ? -2.203 0.356 9.751 1.00 97.81 92 LEU A O 1
ATOM 723 N N . PHE A 1 93 ? -2.465 -0.725 11.698 1.00 97.25 93 PHE A N 1
ATOM 724 C CA . PHE A 1 93 ? -1.030 -0.959 11.879 1.00 97.25 93 PHE A CA 1
ATOM 725 C C . PHE A 1 93 ? -0.466 -1.918 10.826 1.00 97.25 93 PHE A C 1
ATOM 727 O O . PHE A 1 93 ? 0.617 -1.658 10.283 1.00 97.25 93 PHE A O 1
ATOM 734 N N . ALA A 1 94 ? -1.190 -2.991 10.500 1.00 97.81 94 ALA A N 1
ATOM 735 C CA . ALA A 1 94 ? -0.800 -3.924 9.446 1.00 97.81 94 ALA A CA 1
ATOM 736 C C . ALA A 1 94 ? -0.753 -3.232 8.071 1.00 97.81 94 ALA A C 1
ATOM 738 O O . ALA A 1 94 ? 0.252 -3.335 7.357 1.00 97.81 94 ALA A O 1
ATOM 739 N N . ALA A 1 95 ? -1.780 -2.445 7.739 1.00 97.94 95 ALA A N 1
ATOM 740 C CA . ALA A 1 95 ? -1.838 -1.659 6.509 1.00 97.94 95 ALA A CA 1
ATOM 741 C C . ALA A 1 95 ? -0.693 -0.633 6.427 1.00 97.94 95 ALA A C 1
ATOM 743 O O . ALA A 1 95 ? -0.027 -0.521 5.396 1.00 97.94 95 ALA A O 1
ATOM 744 N N . SER A 1 96 ? -0.392 0.062 7.529 1.00 97.88 96 SER A N 1
ATOM 745 C CA . SER A 1 96 ? 0.715 1.026 7.610 1.00 97.88 96 SER A CA 1
ATOM 746 C C . SER A 1 96 ? 2.080 0.370 7.371 1.00 97.88 96 SER A C 1
ATOM 748 O O . SER A 1 96 ? 2.931 0.929 6.671 1.00 97.88 96 SER A O 1
ATOM 750 N N . ARG A 1 97 ? 2.296 -0.845 7.896 1.00 98.12 97 ARG A N 1
ATOM 751 C CA . ARG A 1 97 ? 3.520 -1.621 7.640 1.00 98.12 97 ARG A CA 1
ATOM 752 C C . ARG A 1 97 ? 3.644 -1.984 6.159 1.00 98.12 97 ARG A C 1
ATOM 754 O O . ARG A 1 97 ? 4.679 -1.702 5.557 1.00 98.12 97 ARG A O 1
ATOM 761 N N . SER A 1 98 ? 2.576 -2.525 5.574 1.00 97.75 98 SER A N 1
ATOM 762 C CA . SER A 1 98 ? 2.522 -2.875 4.148 1.00 97.75 98 SER A CA 1
ATOM 763 C C . SER A 1 98 ? 2.783 -1.656 3.251 1.00 97.75 98 SER A C 1
ATOM 765 O O . SER A 1 98 ? 3.605 -1.708 2.334 1.00 97.75 98 SER A O 1
ATOM 767 N N . TYR A 1 99 ? 2.181 -0.509 3.577 1.00 97.94 99 TYR A N 1
ATOM 768 C CA . TYR A 1 99 ? 2.401 0.745 2.857 1.00 97.94 99 TYR A CA 1
ATOM 769 C C . TYR A 1 99 ? 3.871 1.192 2.886 1.00 97.94 99 TYR A C 1
ATOM 771 O O . TYR A 1 99 ? 4.416 1.586 1.853 1.00 97.94 99 TYR A O 1
ATOM 779 N N . LYS A 1 100 ? 4.550 1.099 4.039 1.00 98.12 100 LYS A N 1
ATOM 780 C CA . LYS A 1 100 ? 5.980 1.446 4.140 1.00 98.12 100 LYS A CA 1
ATOM 781 C C . LYS A 1 100 ? 6.849 0.562 3.245 1.00 98.12 100 LYS A C 1
ATOM 783 O O . LYS A 1 100 ? 7.758 1.069 2.586 1.00 98.12 100 LYS A O 1
ATOM 788 N N . GLU A 1 101 ? 6.568 -0.737 3.192 1.00 98.06 101 GLU A N 1
ATOM 789 C CA . GLU A 1 101 ? 7.289 -1.666 2.315 1.00 98.06 101 GLU A CA 1
ATOM 790 C C . GLU A 1 101 ? 7.033 -1.376 0.834 1.00 98.06 101 GLU A C 1
ATOM 792 O O . GLU A 1 101 ? 7.978 -1.328 0.040 1.00 98.06 101 GLU A O 1
ATOM 797 N N . ALA A 1 102 ? 5.773 -1.132 0.464 1.00 98.19 102 ALA A N 1
ATOM 798 C CA . ALA A 1 102 ? 5.395 -0.762 -0.896 1.00 98.19 102 ALA A CA 1
ATOM 799 C C . ALA A 1 102 ? 6.076 0.542 -1.335 1.00 98.19 102 ALA A C 1
ATOM 801 O O . ALA A 1 102 ? 6.631 0.607 -2.433 1.00 98.19 102 ALA A O 1
ATOM 802 N N . LYS A 1 103 ? 6.124 1.550 -0.455 1.00 98.38 103 LYS A N 1
ATOM 803 C CA . LYS A 1 103 ? 6.820 2.816 -0.713 1.00 98.38 103 LYS A CA 1
ATOM 804 C C . LYS A 1 103 ? 8.312 2.601 -0.987 1.00 98.38 103 LYS A C 1
ATOM 806 O O . LYS A 1 103 ? 8.821 3.110 -1.983 1.00 98.38 103 LYS A O 1
ATOM 811 N N . LYS A 1 104 ? 8.995 1.786 -0.175 1.00 98.38 104 LYS A N 1
ATOM 812 C CA . LYS A 1 104 ? 10.419 1.463 -0.382 1.00 98.38 104 LYS A CA 1
ATOM 813 C C . LYS A 1 104 ? 10.664 0.752 -1.721 1.00 98.38 104 LYS A C 1
ATOM 815 O O . LYS A 1 104 ? 11.638 1.051 -2.408 1.00 98.38 104 LYS A O 1
ATOM 820 N N . LYS A 1 105 ? 9.779 -0.173 -2.114 1.00 98.19 105 LYS A N 1
ATOM 821 C CA . LYS A 1 105 ? 9.843 -0.839 -3.430 1.00 98.19 105 LYS A CA 1
ATOM 822 C C . LYS A 1 105 ? 9.603 0.141 -4.583 1.00 98.19 105 LYS A C 1
ATOM 824 O O . LYS A 1 105 ? 10.260 0.043 -5.613 1.00 98.19 105 LYS A O 1
ATOM 829 N N . ALA A 1 106 ? 8.690 1.096 -4.422 1.00 98.44 106 ALA A N 1
ATOM 830 C CA . ALA A 1 106 ? 8.441 2.117 -5.437 1.00 98.44 106 ALA A CA 1
ATOM 831 C C . ALA A 1 106 ? 9.662 3.032 -5.643 1.00 98.44 106 ALA A C 1
ATOM 833 O O . ALA A 1 106 ? 10.005 3.353 -6.780 1.00 98.44 106 ALA A O 1
ATOM 834 N N . GLU A 1 107 ? 10.351 3.408 -4.563 1.00 98.56 107 GLU A N 1
ATOM 835 C CA . GLU A 1 107 ? 11.582 4.207 -4.624 1.00 98.56 107 GLU A CA 1
ATOM 836 C C . GLU A 1 107 ? 12.712 3.469 -5.363 1.00 98.56 107 GLU A C 1
ATOM 838 O O . GLU A 1 107 ? 13.351 4.054 -6.240 1.00 98.56 107 GLU A O 1
ATOM 843 N N . SER A 1 108 ? 12.919 2.173 -5.094 1.00 98.25 108 SER A N 1
ATOM 844 C CA . SER A 1 108 ? 13.942 1.388 -5.803 1.00 98.25 108 SER A CA 1
ATOM 845 C C . SER A 1 108 ? 13.611 1.182 -7.284 1.00 98.25 108 SER A C 1
ATOM 847 O O . SER A 1 108 ? 14.499 1.273 -8.134 1.00 98.25 108 SER A O 1
ATOM 849 N N . LEU A 1 109 ? 12.336 0.962 -7.620 1.00 98.50 109 LEU A N 1
ATOM 850 C CA . LEU A 1 109 ? 11.885 0.870 -9.010 1.00 98.50 109 LEU A CA 1
ATOM 851 C C . LEU A 1 109 ? 12.064 2.191 -9.758 1.00 98.50 109 LEU A C 1
ATOM 853 O O . LEU A 1 109 ? 12.467 2.171 -10.920 1.00 98.50 109 LEU A O 1
ATOM 857 N N . ARG A 1 110 ? 11.814 3.329 -9.098 1.00 98.50 110 ARG A N 1
ATOM 858 C CA . ARG A 1 110 ? 12.055 4.653 -9.681 1.00 98.50 110 ARG A CA 1
ATOM 859 C C . ARG A 1 110 ? 13.535 4.840 -10.010 1.00 98.50 110 ARG A C 1
ATOM 8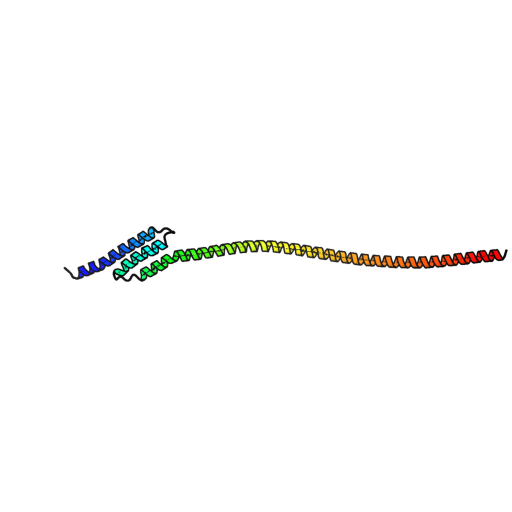61 O O . ARG A 1 110 ? 13.838 5.183 -11.147 1.00 98.50 110 ARG A O 1
ATOM 868 N N . ALA A 1 111 ? 14.431 4.521 -9.075 1.00 98.50 111 ALA A N 1
ATOM 869 C CA . ALA A 1 111 ? 15.873 4.597 -9.309 1.00 98.50 111 ALA A CA 1
ATOM 870 C C . ALA A 1 111 ? 16.321 3.701 -10.477 1.00 98.50 111 ALA A C 1
ATOM 872 O O . ALA A 1 111 ? 17.104 4.128 -11.321 1.00 98.50 111 ALA A O 1
ATOM 873 N N . ARG A 1 112 ? 15.780 2.477 -10.569 1.00 98.44 112 ARG A N 1
ATOM 874 C CA . ARG A 1 112 ? 16.071 1.569 -11.689 1.00 98.44 112 ARG A CA 1
ATOM 875 C C . ARG A 1 112 ? 15.580 2.127 -13.024 1.00 98.44 112 ARG A C 1
ATOM 877 O O . ARG A 1 112 ? 16.304 2.047 -14.007 1.00 98.44 112 ARG A O 1
ATOM 884 N N . ARG A 1 113 ? 14.375 2.703 -13.060 1.00 98.44 113 ARG A N 1
ATOM 885 C CA . ARG A 1 113 ? 13.829 3.340 -14.266 1.00 98.44 113 ARG A CA 1
ATOM 886 C C . ARG A 1 113 ? 14.704 4.504 -14.722 1.00 98.44 113 ARG A C 1
ATOM 888 O O . ARG A 1 113 ? 14.984 4.599 -15.909 1.00 98.44 113 ARG A O 1
ATOM 895 N N . ASP A 1 114 ? 15.154 5.348 -13.796 1.00 98.38 114 ASP A N 1
ATOM 896 C CA . ASP A 1 114 ? 16.017 6.490 -14.118 1.00 98.38 114 ASP A CA 1
ATOM 897 C C . ASP A 1 114 ? 17.391 6.028 -14.647 1.00 98.38 114 ASP A C 1
ATOM 899 O O . ASP A 1 114 ? 17.939 6.644 -15.558 1.00 98.38 114 ASP A O 1
ATOM 903 N N . ALA A 1 115 ? 17.935 4.924 -14.119 1.00 98.50 115 ALA A N 1
ATOM 904 C CA . ALA A 1 115 ? 19.168 4.321 -14.629 1.00 98.50 115 ALA A CA 1
ATOM 905 C C . ALA A 1 115 ? 18.991 3.766 -16.052 1.00 98.50 115 ALA A C 1
ATOM 907 O O . ALA A 1 115 ? 19.754 4.129 -16.943 1.00 98.50 115 ALA A O 1
ATOM 908 N N . SER A 1 116 ? 17.949 2.962 -16.289 1.00 97.44 116 SER A N 1
ATOM 909 C CA . SER A 1 116 ? 17.665 2.418 -17.623 1.00 97.44 116 SER A CA 1
ATOM 910 C C . SER A 1 116 ? 17.365 3.509 -18.652 1.00 97.44 116 SER A C 1
ATOM 912 O O . SER A 1 116 ? 17.728 3.363 -19.811 1.00 97.44 116 SER A O 1
ATOM 914 N N . GLN A 1 117 ? 16.738 4.617 -18.247 1.00 98.38 117 GLN A N 1
ATOM 915 C CA . GLN A 1 117 ? 16.494 5.743 -19.148 1.00 98.38 117 GLN A CA 1
ATOM 916 C C . GLN A 1 117 ? 17.808 6.365 -19.651 1.00 98.38 117 GLN A C 1
ATOM 918 O O . GLN A 1 117 ? 17.935 6.620 -20.843 1.00 98.38 117 GLN A O 1
ATOM 923 N N . LYS A 1 118 ? 18.808 6.534 -18.776 1.00 98.19 118 LYS A N 1
ATOM 924 C CA . LYS A 1 118 ? 20.134 7.030 -19.184 1.00 98.19 118 LYS A CA 1
ATOM 925 C C . LYS A 1 118 ? 20.844 6.080 -20.145 1.00 98.19 118 LYS A C 1
ATOM 927 O O . LYS A 1 118 ? 21.485 6.534 -21.084 1.00 98.19 118 LYS A O 1
ATOM 932 N N . GLU A 1 119 ? 20.730 4.773 -19.915 1.00 98.25 119 GLU A N 1
ATOM 933 C CA . GLU A 1 119 ? 21.304 3.769 -20.820 1.00 98.25 119 GLU A CA 1
ATOM 934 C C . GLU A 1 119 ? 20.648 3.822 -22.206 1.00 98.25 119 GLU A C 1
ATOM 936 O O . GLU A 1 119 ? 21.342 3.724 -23.214 1.00 98.25 119 GLU A O 1
ATOM 941 N N . VAL A 1 120 ? 19.327 4.024 -22.271 1.00 98.38 120 VAL A N 1
ATOM 942 C CA . VAL A 1 120 ? 18.611 4.203 -23.544 1.00 98.38 120 VAL A CA 1
ATOM 943 C C . VAL A 1 120 ? 19.090 5.457 -24.273 1.00 98.38 120 VAL A C 1
ATOM 945 O O . VAL A 1 120 ? 19.427 5.360 -25.447 1.00 98.38 120 VAL A O 1
ATOM 948 N N . GLU A 1 121 ? 19.202 6.596 -23.583 1.00 98.44 121 GLU A N 1
ATOM 949 C CA . GLU A 1 121 ? 19.719 7.846 -24.167 1.00 98.44 121 GLU A CA 1
ATOM 950 C C . GLU A 1 121 ? 21.150 7.668 -24.720 1.00 98.44 121 GLU A C 1
ATOM 952 O O . GLU A 1 121 ? 21.484 8.157 -25.804 1.00 98.44 121 GLU A O 1
ATOM 957 N N . GLU A 1 122 ? 22.004 6.917 -24.014 1.00 98.38 122 GLU A N 1
ATOM 958 C CA . GLU A 1 122 ? 23.353 6.587 -24.484 1.00 98.38 122 GLU A CA 1
ATOM 959 C C . GLU A 1 122 ? 23.330 5.684 -25.730 1.00 98.38 122 GLU A C 1
ATOM 961 O O . GLU A 1 122 ? 24.087 5.915 -26.679 1.00 98.38 122 GLU A O 1
ATOM 966 N N . ILE A 1 123 ? 22.469 4.662 -25.749 1.00 98.31 123 ILE A N 1
ATOM 967 C CA . ILE A 1 123 ? 22.316 3.758 -26.896 1.00 98.31 123 ILE A CA 1
ATOM 968 C C . ILE A 1 123 ? 21.781 4.519 -28.112 1.00 98.31 123 ILE A C 1
ATOM 970 O O . ILE A 1 123 ? 22.338 4.364 -29.196 1.00 98.31 123 ILE A O 1
ATOM 974 N N . GLU A 1 124 ? 20.768 5.370 -27.951 1.00 98.38 124 GLU A N 1
ATOM 975 C CA . GLU A 1 124 ? 20.207 6.190 -29.035 1.00 98.38 124 GLU A CA 1
ATOM 976 C C . GLU A 1 124 ? 21.262 7.111 -29.662 1.00 98.38 124 GLU A C 1
ATOM 978 O O . GLU A 1 124 ? 21.351 7.211 -30.890 1.00 98.38 124 GLU A O 1
ATOM 983 N N . SER A 1 125 ? 22.118 7.724 -28.838 1.00 98.19 125 SER A N 1
ATOM 984 C CA . SER A 1 125 ? 23.247 8.532 -29.314 1.00 98.19 125 SER A CA 1
ATOM 985 C C . SER A 1 125 ? 24.241 7.700 -30.136 1.00 98.19 125 SER A C 1
ATOM 987 O O . SER A 1 125 ? 24.622 8.087 -31.245 1.00 98.19 125 SER A O 1
ATOM 989 N N . LYS A 1 126 ? 24.610 6.506 -29.649 1.00 98.19 126 LYS A N 1
ATOM 990 C CA . LYS A 1 126 ? 25.518 5.592 -30.367 1.00 98.19 126 LYS A CA 1
ATOM 991 C C . LYS A 1 126 ? 24.920 5.076 -31.675 1.00 98.19 126 LYS A C 1
ATOM 993 O O . LYS A 1 126 ? 25.643 4.984 -32.664 1.00 98.19 126 LYS A O 1
ATOM 99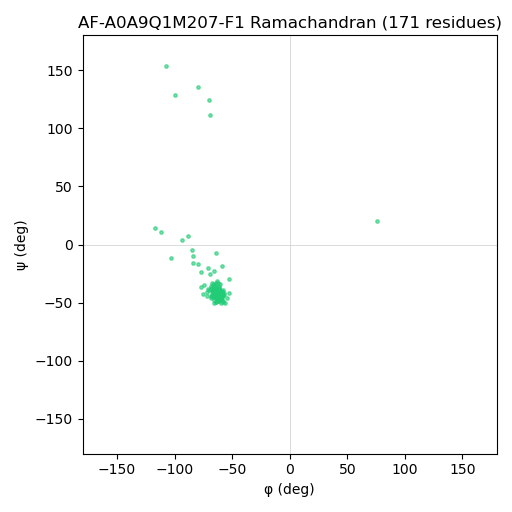8 N N . VAL A 1 127 ? 23.627 4.752 -31.691 1.00 98.44 127 VAL A N 1
ATOM 999 C CA . VAL A 1 127 ? 22.910 4.321 -32.900 1.00 98.44 127 VAL A CA 1
ATOM 1000 C C . VAL A 1 127 ? 22.889 5.450 -33.925 1.00 98.44 127 VAL A C 1
ATOM 1002 O O . VAL A 1 127 ? 23.264 5.218 -35.069 1.00 98.44 127 VAL A O 1
ATOM 1005 N N . SER A 1 128 ? 22.571 6.678 -33.508 1.00 97.94 128 SER A N 1
ATOM 1006 C CA . SER A 1 128 ? 22.573 7.846 -34.401 1.00 97.94 128 SER A CA 1
ATOM 1007 C C . SER A 1 128 ? 23.948 8.077 -35.039 1.00 97.94 128 SER A C 1
ATOM 1009 O O . SER A 1 128 ? 24.044 8.290 -36.248 1.00 97.94 128 SER A O 1
ATOM 1011 N N . ALA A 1 129 ? 25.022 7.972 -34.247 1.00 98.06 129 ALA A N 1
ATOM 1012 C CA . ALA A 1 129 ? 26.390 8.085 -34.751 1.00 98.06 129 ALA A CA 1
ATOM 1013 C C . ALA A 1 129 ? 26.738 6.958 -35.742 1.00 98.06 129 ALA A C 1
ATOM 1015 O O . ALA A 1 129 ? 27.304 7.216 -36.803 1.00 98.06 129 ALA A O 1
ATOM 1016 N N . ALA A 1 130 ? 26.368 5.713 -35.429 1.00 97.81 130 ALA A N 1
ATOM 1017 C CA . ALA A 1 130 ? 26.604 4.570 -36.308 1.00 97.81 130 ALA A CA 1
ATOM 1018 C C . ALA A 1 130 ? 25.819 4.671 -37.631 1.00 97.81 130 ALA A C 1
ATOM 1020 O O . ALA A 1 130 ? 26.353 4.335 -38.686 1.00 97.81 130 ALA A O 1
ATOM 1021 N N . GLU A 1 131 ? 24.577 5.160 -37.598 1.00 97.75 131 GLU A N 1
ATOM 1022 C CA . GLU A 1 131 ? 23.754 5.390 -38.792 1.00 97.75 131 GLU A CA 1
ATOM 1023 C C . GLU A 1 131 ? 24.309 6.502 -39.690 1.00 97.75 131 GLU A C 1
ATOM 1025 O O . GLU A 1 131 ? 24.187 6.437 -40.916 1.00 97.75 131 GLU A O 1
ATOM 1030 N N . GLU A 1 132 ? 24.901 7.547 -39.107 1.00 97.50 132 GLU A N 1
ATOM 1031 C CA . GLU A 1 132 ? 25.569 8.599 -39.876 1.00 97.50 132 GLU A CA 1
ATOM 1032 C C . GLU A 1 132 ? 26.844 8.077 -40.552 1.00 97.50 132 GLU A C 1
ATOM 1034 O O . GLU A 1 132 ? 27.030 8.290 -41.751 1.00 97.50 132 GLU A O 1
ATOM 1039 N N . GLU A 1 133 ? 27.682 7.334 -39.826 1.00 97.06 133 GLU A N 1
ATOM 1040 C CA . GLU A 1 133 ? 28.875 6.693 -40.394 1.00 97.06 133 GLU A CA 1
ATOM 1041 C C . GLU A 1 133 ? 28.510 5.694 -41.501 1.00 97.06 133 GLU A C 1
ATOM 1043 O O . GLU A 1 133 ? 29.108 5.713 -42.578 1.00 97.06 133 GLU A O 1
ATOM 1048 N N . TYR A 1 134 ? 27.467 4.882 -41.297 1.00 96.38 134 TYR A N 1
ATOM 1049 C CA .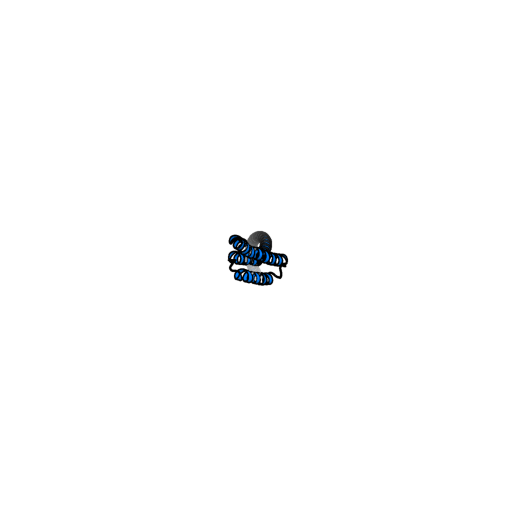 TYR A 1 134 ? 26.967 3.970 -42.327 1.00 96.38 134 TYR A CA 1
ATOM 1050 C C . TYR A 1 134 ? 26.545 4.716 -43.600 1.00 96.38 134 TYR A C 1
ATOM 1052 O O . TYR A 1 134 ? 26.917 4.305 -44.701 1.00 96.38 134 TYR A O 1
ATOM 1060 N N . ARG A 1 135 ? 25.818 5.836 -43.464 1.00 96.75 135 ARG A N 1
ATOM 1061 C CA . ARG A 1 135 ? 25.434 6.683 -44.607 1.00 96.75 135 ARG A CA 1
ATOM 1062 C C . ARG A 1 135 ? 26.653 7.218 -45.352 1.00 96.75 135 ARG A C 1
ATOM 1064 O O . ARG A 1 135 ? 26.717 7.070 -46.568 1.00 96.75 135 ARG A O 1
ATOM 1071 N N . ARG A 1 136 ? 27.655 7.740 -44.637 1.00 96.50 136 ARG A N 1
ATOM 1072 C CA . ARG A 1 136 ? 28.908 8.216 -45.251 1.00 96.50 136 ARG A CA 1
ATOM 1073 C C . ARG A 1 136 ? 29.620 7.105 -46.028 1.00 96.50 136 ARG A C 1
ATOM 1075 O O . ARG A 1 136 ? 30.053 7.329 -47.156 1.00 96.50 136 ARG A O 1
ATOM 1082 N N . CYS A 1 137 ? 29.718 5.898 -45.464 1.00 94.06 137 CYS A N 1
ATOM 1083 C CA . CYS A 1 137 ? 30.313 4.748 -46.155 1.00 94.06 137 CYS A CA 1
ATOM 1084 C C . CYS A 1 137 ? 29.518 4.328 -47.401 1.00 94.06 137 CYS A C 1
ATOM 1086 O O . CYS A 1 137 ? 30.117 3.963 -48.419 1.00 94.06 137 CYS A O 1
ATOM 1088 N N . ALA A 1 138 ? 28.186 4.379 -47.333 1.00 93.56 138 ALA A N 1
ATOM 1089 C CA . ALA A 1 138 ? 27.322 4.086 -48.470 1.00 93.56 138 ALA A CA 1
ATOM 1090 C C . ALA A 1 138 ? 27.535 5.098 -49.609 1.00 93.56 138 ALA A C 1
ATOM 1092 O O . ALA A 1 138 ? 27.747 4.682 -50.748 1.00 93.56 138 ALA A O 1
ATOM 1093 N N . ASP A 1 139 ? 27.586 6.396 -49.299 1.00 94.56 139 ASP A N 1
ATOM 1094 C CA . ASP A 1 139 ? 27.810 7.461 -50.286 1.00 94.56 139 ASP A CA 1
ATOM 1095 C C . ASP A 1 139 ? 29.169 7.313 -50.993 1.00 94.56 139 ASP A C 1
ATOM 1097 O O . ASP A 1 139 ? 29.246 7.389 -52.223 1.00 94.56 139 ASP A O 1
ATOM 1101 N N . VAL A 1 140 ? 30.240 7.020 -50.241 1.00 93.38 140 VAL A N 1
ATOM 1102 C CA . VAL A 1 140 ? 31.581 6.765 -50.807 1.00 93.38 140 VAL A CA 1
ATOM 1103 C C . VAL A 1 140 ? 31.577 5.542 -51.727 1.00 93.38 140 VAL A C 1
ATOM 1105 O O . VAL A 1 140 ? 32.196 5.570 -52.790 1.00 93.38 140 VAL A O 1
ATOM 1108 N N . SER A 1 141 ? 30.865 4.476 -51.351 1.00 89.81 141 SER A N 1
ATOM 1109 C CA . SER A 1 141 ? 30.780 3.253 -52.162 1.00 89.81 141 SER A CA 1
ATOM 1110 C C . SER A 1 141 ? 30.052 3.497 -53.486 1.00 89.81 141 SER A C 1
ATOM 1112 O O . SER A 1 141 ? 30.479 2.993 -54.525 1.00 89.81 141 SER A O 1
ATOM 1114 N N . VAL A 1 142 ? 28.983 4.299 -53.467 1.00 92.94 142 VAL A N 1
ATOM 1115 C CA . VAL A 1 142 ? 28.251 4.701 -54.678 1.00 92.94 142 VAL A CA 1
ATOM 1116 C C . VAL A 1 142 ? 29.133 5.558 -55.586 1.00 92.94 142 VAL A C 1
ATOM 1118 O O . VAL A 1 142 ? 29.191 5.302 -56.788 1.00 92.94 142 VAL A O 1
ATOM 1121 N N . ALA A 1 143 ? 29.859 6.531 -55.028 1.00 91.44 143 ALA A N 1
ATOM 1122 C CA . ALA A 1 143 ? 30.794 7.351 -55.799 1.00 91.44 143 ALA A CA 1
ATOM 1123 C C . ALA A 1 143 ? 31.886 6.495 -56.463 1.00 91.44 143 ALA A C 1
ATOM 1125 O O . ALA A 1 143 ? 32.095 6.596 -57.669 1.00 91.44 143 ALA A O 1
ATOM 1126 N N . ALA A 1 144 ? 32.500 5.575 -55.712 1.00 92.62 144 ALA A N 1
ATOM 1127 C CA . ALA A 1 144 ? 33.522 4.670 -56.237 1.00 92.62 144 ALA A CA 1
ATOM 1128 C C . ALA A 1 144 ? 32.988 3.742 -57.345 1.00 92.62 144 ALA A C 1
ATOM 1130 O O . ALA A 1 144 ? 33.694 3.470 -58.315 1.00 92.62 144 ALA A O 1
ATOM 1131 N N . ALA A 1 145 ? 31.744 3.263 -57.225 1.00 93.00 145 ALA A N 1
ATOM 1132 C CA . ALA A 1 145 ? 31.105 2.457 -58.264 1.00 93.00 145 ALA A CA 1
ATOM 1133 C C . ALA A 1 145 ? 30.871 3.261 -59.556 1.00 93.00 145 ALA A C 1
ATOM 1135 O O . ALA A 1 145 ? 31.090 2.734 -60.647 1.00 93.00 145 ALA A O 1
ATOM 1136 N N . ASN A 1 146 ? 30.477 4.533 -59.435 1.00 93.38 146 ASN A N 1
ATOM 1137 C CA . ASN A 1 146 ? 30.305 5.426 -60.582 1.00 93.38 146 ASN A CA 1
ATOM 1138 C C . ASN A 1 146 ? 31.643 5.726 -61.278 1.00 93.38 146 ASN A C 1
ATOM 1140 O O . ASN A 1 146 ? 31.723 5.619 -62.500 1.00 93.38 146 ASN A O 1
ATOM 1144 N N . ASP A 1 147 ? 32.698 6.032 -60.516 1.00 94.75 147 ASP A N 1
ATOM 1145 C CA . ASP A 1 147 ? 34.041 6.269 -61.066 1.00 94.75 147 ASP A CA 1
ATOM 1146 C C . ASP A 1 147 ? 34.580 5.022 -61.787 1.00 94.75 147 ASP A C 1
ATOM 1148 O O . ASP A 1 147 ? 35.160 5.116 -62.871 1.00 94.75 147 ASP A O 1
ATOM 1152 N N . LEU A 1 148 ? 34.356 3.830 -61.219 1.00 94.88 148 LEU A N 1
ATOM 1153 C CA . LEU A 1 148 ? 34.743 2.568 -61.849 1.00 94.88 148 LEU A CA 1
ATOM 1154 C C . LEU A 1 148 ? 33.999 2.341 -63.173 1.00 94.88 148 LEU A C 1
ATOM 1156 O O . LEU A 1 148 ? 34.618 1.906 -64.146 1.00 94.88 148 LEU A O 1
ATOM 1160 N N . ALA A 1 149 ? 32.700 2.648 -63.221 1.00 95.56 149 ALA A N 1
ATOM 1161 C CA . ALA A 1 149 ? 31.900 2.530 -64.437 1.00 95.56 149 ALA A CA 1
ATOM 1162 C C . ALA A 1 149 ? 32.409 3.462 -65.555 1.00 95.56 149 ALA A C 1
ATOM 1164 O O . ALA A 1 149 ? 32.559 3.009 -66.690 1.00 95.56 149 ALA A O 1
ATOM 1165 N N . ASP A 1 150 ? 32.754 4.716 -65.232 1.00 95.69 150 ASP A N 1
ATOM 1166 C CA . ASP A 1 150 ? 33.347 5.678 -66.182 1.00 95.69 150 ASP A CA 1
ATOM 1167 C C . ASP A 1 150 ? 34.705 5.192 -66.724 1.00 95.69 150 ASP A C 1
ATOM 1169 O O . ASP A 1 150 ? 34.967 5.233 -67.931 1.00 95.69 150 ASP A O 1
ATOM 1173 N N . VAL A 1 151 ? 35.568 4.663 -65.850 1.00 94.12 151 VAL A N 1
ATOM 1174 C CA . VAL A 1 151 ? 36.856 4.080 -66.265 1.00 94.12 151 VAL A CA 1
ATOM 1175 C C . VAL A 1 151 ? 36.648 2.869 -67.178 1.00 94.12 151 VAL A C 1
ATOM 1177 O O . VAL A 1 151 ? 37.361 2.715 -68.176 1.00 94.12 151 VAL A O 1
ATOM 1180 N N . GLU A 1 152 ? 35.679 2.006 -66.872 1.00 95.94 152 GLU A N 1
ATOM 1181 C CA . GLU A 1 152 ? 35.401 0.824 -67.684 1.00 95.94 152 GLU A CA 1
ATOM 1182 C C . GLU A 1 152 ? 34.828 1.188 -69.063 1.00 95.94 152 GLU A C 1
ATOM 1184 O O . GLU A 1 152 ? 35.204 0.570 -70.065 1.00 95.94 152 GLU A O 1
ATOM 1189 N N . GLU A 1 153 ? 33.984 2.218 -69.144 1.00 96.06 153 GLU A N 1
ATOM 1190 C CA . GLU A 1 153 ? 33.485 2.762 -70.410 1.00 96.06 153 GLU A CA 1
ATOM 1191 C C . GLU A 1 153 ? 34.631 3.303 -71.278 1.00 96.06 153 GLU A C 1
ATOM 1193 O O . GLU A 1 153 ? 34.768 2.913 -72.444 1.00 96.06 153 GLU A O 1
ATOM 1198 N N . LYS A 1 154 ? 35.525 4.116 -70.696 1.00 95.81 154 LYS A N 1
ATOM 1199 C CA . LYS A 1 154 ? 36.722 4.631 -71.389 1.00 95.81 154 LYS A CA 1
ATOM 1200 C C . LYS A 1 154 ? 37.623 3.509 -71.897 1.00 95.81 154 LYS A C 1
ATOM 1202 O O . LYS A 1 154 ? 38.127 3.589 -73.018 1.00 95.81 154 LYS A O 1
ATOM 1207 N N . ARG A 1 155 ? 37.805 2.446 -71.106 1.00 95.56 155 ARG A N 1
ATOM 1208 C CA . ARG A 1 155 ? 38.563 1.255 -71.520 1.00 95.56 155 ARG A CA 1
ATOM 1209 C C . ARG A 1 155 ? 37.938 0.597 -72.750 1.00 95.56 155 ARG A C 1
ATOM 1211 O O . ARG A 1 155 ? 38.654 0.364 -73.720 1.00 95.56 155 ARG A O 1
ATOM 1218 N N . ARG A 1 156 ? 36.624 0.340 -72.740 1.00 96.62 156 ARG A N 1
ATOM 1219 C CA . ARG A 1 156 ? 35.917 -0.260 -73.891 1.00 96.62 156 ARG A CA 1
ATOM 1220 C C . ARG A 1 156 ? 36.041 0.605 -75.146 1.00 96.62 156 ARG A C 1
ATOM 1222 O O . ARG A 1 156 ? 36.251 0.073 -76.232 1.00 96.62 156 ARG A O 1
ATOM 1229 N N . HIS A 1 157 ? 35.959 1.929 -75.002 1.00 96.44 157 HIS A N 1
ATOM 1230 C CA . HIS A 1 157 ? 36.150 2.855 -76.119 1.00 96.44 157 HIS A CA 1
ATOM 1231 C C . HIS A 1 157 ? 37.572 2.783 -76.703 1.00 96.44 157 HIS A C 1
ATOM 1233 O O . HIS A 1 157 ? 37.741 2.725 -77.920 1.00 96.44 157 HIS A O 1
ATOM 1239 N N . LEU A 1 158 ? 38.602 2.734 -75.851 1.00 95.81 158 LEU A N 1
ATOM 1240 C CA . LEU A 1 158 ? 39.991 2.567 -76.294 1.00 95.81 158 LEU A CA 1
ATOM 1241 C C . LEU A 1 158 ? 40.235 1.210 -76.969 1.00 95.81 158 LEU A C 1
ATOM 1243 O O . LEU A 1 158 ? 40.922 1.163 -77.988 1.00 95.81 158 LEU A O 1
ATOM 1247 N N . GLU A 1 159 ? 39.670 0.126 -76.432 1.00 96.25 159 GLU A N 1
ATOM 1248 C CA . GLU A 1 159 ? 39.739 -1.212 -77.038 1.00 96.25 159 GLU A CA 1
ATOM 1249 C C . GLU A 1 159 ? 39.118 -1.218 -78.447 1.00 96.25 159 GLU A C 1
ATOM 1251 O O . GLU A 1 159 ? 39.731 -1.740 -79.379 1.00 96.25 159 GLU A O 1
ATOM 1256 N N . ALA A 1 160 ? 37.961 -0.571 -78.633 1.00 96.00 160 ALA A N 1
ATOM 1257 C CA . ALA A 1 160 ? 37.329 -0.423 -79.946 1.00 96.00 160 ALA A CA 1
ATOM 1258 C C . ALA A 1 160 ? 38.211 0.368 -80.932 1.00 96.00 160 ALA A C 1
ATOM 1260 O O . ALA A 1 160 ? 38.469 -0.102 -82.039 1.00 96.00 160 ALA A O 1
ATOM 1261 N N . ASN A 1 161 ? 38.756 1.513 -80.507 1.00 95.56 161 ASN A N 1
ATOM 1262 C CA . ASN A 1 161 ? 39.640 2.332 -81.345 1.00 95.56 161 ASN A CA 1
ATOM 1263 C C . ASN A 1 161 ? 40.925 1.585 -81.752 1.00 95.56 161 ASN A C 1
ATOM 1265 O O . ASN A 1 161 ? 41.404 1.736 -82.877 1.00 95.56 161 ASN A O 1
ATOM 1269 N N . LEU A 1 162 ? 41.500 0.777 -80.852 1.00 94.38 162 LEU A N 1
ATOM 1270 C CA . LEU A 1 162 ? 42.650 -0.076 -81.172 1.00 94.38 162 LEU A CA 1
ATOM 1271 C C . LEU A 1 162 ? 42.290 -1.132 -82.218 1.00 94.38 162 LEU A C 1
ATOM 1273 O O . LEU A 1 162 ? 43.072 -1.354 -83.143 1.00 94.38 162 LEU A O 1
ATOM 1277 N N . GLN A 1 163 ? 41.121 -1.762 -82.091 1.00 94.44 163 GLN A N 1
ATOM 1278 C CA . GLN A 1 163 ? 40.652 -2.747 -83.061 1.00 94.44 163 GLN A CA 1
ATOM 1279 C C . GLN A 1 163 ? 40.463 -2.119 -84.446 1.00 94.44 163 GLN A C 1
ATOM 1281 O O . GLN A 1 163 ? 40.906 -2.693 -85.442 1.00 94.44 163 GLN A O 1
ATOM 1286 N N . ASP A 1 164 ? 39.880 -0.922 -84.512 1.00 94.12 164 ASP A N 1
ATOM 1287 C CA . ASP A 1 164 ? 39.745 -0.172 -85.761 1.00 94.12 164 ASP A CA 1
ATOM 1288 C C . ASP A 1 164 ? 41.113 0.151 -86.366 1.00 94.12 164 ASP A C 1
ATOM 1290 O O . ASP A 1 164 ? 41.330 -0.091 -87.553 1.00 94.12 164 ASP A O 1
ATOM 1294 N N . LEU A 1 165 ? 42.074 0.617 -85.561 1.00 93.12 165 LEU A N 1
ATOM 1295 C CA . LEU A 1 165 ? 43.435 0.901 -86.025 1.00 93.12 165 LEU A CA 1
ATOM 1296 C C . LEU A 1 165 ? 44.126 -0.346 -86.602 1.00 93.12 165 LEU A C 1
ATOM 1298 O O . LEU A 1 165 ? 44.789 -0.262 -87.639 1.00 93.12 165 LEU A O 1
ATOM 1302 N N . VAL A 1 166 ? 43.964 -1.503 -85.954 1.00 93.44 166 VAL A N 1
ATOM 1303 C CA . VAL A 1 166 ? 44.470 -2.791 -86.457 1.00 93.44 166 VAL A CA 1
ATOM 1304 C C . VAL A 1 166 ? 43.813 -3.144 -87.791 1.00 93.44 166 VAL A C 1
ATOM 1306 O O . VAL A 1 166 ? 44.519 -3.501 -88.735 1.00 93.44 166 VAL A O 1
ATOM 1309 N N . ASN A 1 167 ? 42.491 -2.991 -87.900 1.00 90.94 167 ASN A N 1
ATOM 1310 C CA . ASN A 1 167 ? 41.753 -3.251 -89.136 1.00 90.94 167 ASN A CA 1
ATOM 1311 C C . ASN A 1 167 ? 42.214 -2.323 -90.277 1.00 90.94 167 ASN A C 1
ATOM 1313 O O . ASN A 1 167 ? 42.451 -2.793 -91.386 1.00 90.94 167 ASN A O 1
ATOM 1317 N N . TYR A 1 168 ? 42.406 -1.025 -90.009 1.00 88.44 168 TYR A N 1
ATOM 1318 C CA . TYR A 1 168 ? 42.935 -0.064 -90.986 1.00 88.44 168 TYR A CA 1
ATOM 1319 C C . TYR A 1 168 ? 44.333 -0.439 -91.479 1.00 88.44 168 TYR A C 1
ATOM 1321 O O . TYR A 1 168 ? 44.604 -0.335 -92.674 1.00 88.44 168 TYR A O 1
ATOM 1329 N N . LYS A 1 169 ? 45.215 -0.884 -90.576 1.00 88.00 169 LYS A N 1
ATOM 1330 C CA . LYS A 1 169 ? 46.569 -1.311 -90.937 1.00 88.00 169 LYS A CA 1
ATOM 1331 C C . LYS A 1 169 ? 46.552 -2.525 -91.871 1.00 88.00 169 LYS A C 1
ATOM 1333 O O . LYS A 1 169 ? 47.286 -2.529 -92.848 1.00 88.00 169 LYS A O 1
ATOM 1338 N N . LEU A 1 170 ? 45.679 -3.499 -91.613 1.00 83.00 170 LEU A N 1
ATOM 1339 C CA . LEU A 1 170 ? 45.516 -4.686 -92.464 1.00 83.00 170 LEU A CA 1
ATOM 1340 C C . LEU A 1 170 ? 44.969 -4.374 -93.867 1.00 83.00 170 LEU A C 1
ATOM 1342 O O . LEU A 1 170 ? 45.164 -5.173 -94.771 1.00 83.00 170 LEU A O 1
ATOM 1346 N N . CYS A 1 171 ? 44.282 -3.246 -94.059 1.00 77.12 171 CYS A N 1
ATOM 1347 C CA . CYS A 1 171 ? 43.779 -2.820 -95.370 1.00 77.12 171 CYS A CA 1
ATOM 1348 C C . CYS A 1 171 ? 44.820 -2.069 -96.223 1.00 77.12 171 CYS A C 1
ATOM 1350 O O . CYS A 1 171 ? 44.531 -1.755 -97.378 1.00 77.12 171 CYS A O 1
ATOM 1352 N N . LEU A 1 172 ? 45.970 -1.704 -95.647 1.00 73.56 172 LEU A N 1
ATOM 1353 C CA . LEU A 1 172 ? 47.039 -0.954 -96.319 1.00 73.56 172 LEU A CA 1
ATOM 1354 C C . LEU A 1 172 ? 48.238 -1.829 -96.724 1.00 73.56 172 LEU A C 1
ATOM 1356 O O . LEU A 1 172 ? 49.072 -1.349 -97.494 1.00 73.56 172 LEU A O 1
ATOM 1360 N N . ASP A 1 173 ? 48.305 -3.068 -96.227 1.00 54.59 173 ASP A N 1
ATOM 1361 C CA . ASP A 1 173 ? 49.231 -4.128 -96.661 1.00 54.59 173 ASP A CA 1
ATOM 1362 C C . ASP A 1 173 ? 48.580 -5.002 -97.754 1.00 54.59 173 ASP A C 1
ATOM 1364 O O . ASP A 1 173 ? 49.308 -5.437 -98.678 1.00 54.59 173 ASP A O 1
#

Mean predicted aligned error: 14.61 Å

Sequence (173 aa):
MSIFDGRKVVMKLPKNFISEAWTKIQAKISNLTADRASTLEDEVQVILEEMDGKGVDISPLKKLLASFLKLPTSYDQERSTLADKATEVEELFAASRSYKEAKKKAESLRARRDASQKEVEEIESKVSAAEEEYRRCADVSVAAANDLADVEEKRRHLEANLQDLVNYKLCLD

pLDDT: mean 85.85, std 14.42, range [40.97, 98.56]

Foldseek 3Di:
DDPVVVVVVVVVVLVVLVVVLVVVLVVLVVPDDPVCLVVNVVVNVVSVVVNVVVVDDCVVVNVVVVVVSVPVVVVVVVVVVVVVVVVVVVVVVVVVVVVVVVVVVVVVVVVVVVVVVVVVVVVVVVVVVVVVVVVVVVVVVVVVVVVVVVVVVVVVVVVVVVVVVVVVVVVVD

Nearest PDB structures (foldseek):
  3na7-assembly1_A  TM=4.421E-01  e=9.662E+00  Helicobacter pylori NCTC 11638

Radius of gyration: 58.6 Å; Cα contacts (8 Å, |Δi|>4): 18; chains: 1; bounding box: 100×24×176 Å

Organism: NCBI:txid402998

Solvent-accessible surface area (backbone atoms only — not comparable to full-atom values): 9623 Å² total; per-residue (Å²): 137,64,78,66,57,56,54,59,51,62,59,44,54,59,52,54,50,52,52,52,52,49,51,54,51,50,54,54,61,72,69,61,51,90,91,43,58,71,61,48,52,56,58,50,48,56,54,50,54,63,50,45,78,70,78,48,94,50,66,72,56,56,54,49,52,58,53,57,70,46,45,61,61,53,49,51,51,52,50,48,57,50,51,54,52,50,51,54,51,52,52,51,51,53,52,52,54,52,49,56,53,51,51,54,51,50,53,54,51,50,54,50,49,57,52,52,50,52,52,48,55,53,48,54,52,52,48,53,52,50,54,51,52,50,49,54,54,50,53,53,53,52,52,52,52,52,54,50,50,54,52,51,51,53,49,54,53,51,55,51,53,51,52,51,52,53,53,55,53,65,74,75,112

Secondary structure (DSSP, 8-state):
--HHHHHHHHHHHHHHHHHHHHHHHHHHHHT--GGGHHHHHHHHHHHHHHHHTTT---HHHHHHHHHHHHHHHHHHHHHHHHHHHHHHHHHHHHHHHHHHHHHHHHHHHHHHHHHHHHHHHHHHHHHHHHHHHHHHHHHHHHHHHHHHHHHHHHHHHHHHHHHHHHHHHHTT-